Protein AF-A0A351ATW3-F1 (afdb_monomer)

Radius of gyration: 22.99 Å; Cα contacts (8 Å, |Δi|>4): 198; chains: 1; bounding box: 69×39×59 Å

pLDDT: mean 84.76, std 14.0, range [41.47, 96.81]

Foldseek 3Di:
DEAEDDDDDPPDDLLVVLLVVCVVCPPPDDPAAEDAPQQPDQDFFDQDPVGGGGRDGSQNSNVVSPHHYDYFDPPFLVLVVLVVQQQDQDDQDPPPGGGGNYDYDPNLPLLVVVVVVWDADPVHRSGTDDDSCVNVVSVSRVSRVPDDDDDDPPPPPDPDDDVPDDPDPPPDDD

Mean predicted aligned error: 9.99 Å

Sequence (174 aa):
VFTYRELYVRQTLAGDVARRAVELSRGENIAYTVASPDMWQKRGAVLSANGGFEGETLAELFAAAGMSLTPADNSRIAGWNCVREYLAPRFETANNGRQPMWQCFNNCENLIRQLPLLQYDKCNCEDTADGNDHAPEALRYGLMSRPRRSQQPIVKKARAYDPLSVPERVSGWL

Structure (mmCIF, N/CA/C/O backbone):
data_AF-A0A351ATW3-F1
#
_entry.id   AF-A0A351ATW3-F1
#
loop_
_atom_site.group_PDB
_atom_site.id
_atom_site.type_symbol
_atom_site.label_atom_id
_atom_site.label_alt_id
_atom_site.label_comp_id
_atom_site.label_asym_id
_atom_site.label_entity_id
_atom_site.label_seq_id
_atom_site.pdbx_PDB_ins_code
_atom_site.Cartn_x
_atom_site.Cartn_y
_atom_site.Cartn_z
_atom_site.occupancy
_atom_site.B_iso_or_equiv
_atom_site.auth_seq_id
_atom_site.auth_comp_id
_atom_site.auth_asym_id
_atom_site.auth_atom_id
_atom_site.pdbx_PDB_model_num
ATOM 1 N N . VAL A 1 1 ? -11.000 -0.003 7.175 1.00 90.38 1 VAL A N 1
ATOM 2 C CA . VAL A 1 1 ? -10.132 -0.554 6.110 1.00 90.38 1 VAL A CA 1
ATOM 3 C C . VAL A 1 1 ? -9.124 -1.459 6.780 1.00 90.38 1 VAL A C 1
ATOM 5 O O . VAL A 1 1 ? -8.587 -1.062 7.805 1.00 90.38 1 VAL A O 1
ATOM 8 N N . PHE A 1 2 ? -8.907 -2.657 6.245 1.00 93.31 2 PHE A N 1
ATOM 9 C CA . PHE A 1 2 ? -7.957 -3.612 6.808 1.00 93.31 2 PHE A CA 1
ATOM 10 C C . PHE A 1 2 ? -6.913 -3.982 5.759 1.00 93.31 2 PHE A C 1
ATOM 12 O O . PHE A 1 2 ? -7.280 -4.411 4.666 1.00 93.31 2 PHE A O 1
ATOM 19 N N . THR A 1 3 ? -5.633 -3.838 6.094 1.00 95.69 3 THR A N 1
ATOM 20 C CA . THR A 1 3 ? -4.543 -4.448 5.322 1.00 95.69 3 THR A CA 1
ATOM 21 C C . THR A 1 3 ? -4.289 -5.838 5.892 1.00 95.69 3 THR A C 1
ATOM 23 O O . THR A 1 3 ? -3.872 -5.962 7.041 1.00 95.69 3 THR A O 1
ATOM 26 N N . TYR A 1 4 ? -4.588 -6.878 5.115 1.00 95.44 4 TYR A N 1
ATOM 27 C CA . TYR A 1 4 ? -4.576 -8.269 5.587 1.00 95.44 4 TYR A CA 1
ATOM 28 C C . TYR A 1 4 ? -3.401 -9.098 5.046 1.00 95.44 4 TYR A C 1
ATOM 30 O O . TYR A 1 4 ? -3.164 -10.215 5.507 1.00 95.44 4 TYR A O 1
ATOM 38 N N . ARG A 1 5 ? -2.692 -8.587 4.035 1.00 95.69 5 ARG A N 1
ATOM 39 C CA . ARG A 1 5 ? -1.566 -9.261 3.388 1.00 95.69 5 ARG A CA 1
ATOM 40 C C . ARG A 1 5 ? -0.615 -8.230 2.803 1.00 95.69 5 ARG A C 1
ATOM 42 O O . ARG A 1 5 ? -1.059 -7.221 2.259 1.00 95.69 5 ARG A O 1
ATOM 49 N N . GLU A 1 6 ? 0.674 -8.533 2.857 1.00 96.12 6 GLU A N 1
ATOM 50 C CA . GLU A 1 6 ? 1.704 -7.822 2.112 1.00 96.12 6 GLU A CA 1
ATOM 51 C C . GLU A 1 6 ? 2.531 -8.806 1.275 1.00 96.12 6 GLU A C 1
ATOM 53 O O . GLU A 1 6 ? 2.732 -9.959 1.658 1.00 96.12 6 GLU A O 1
ATOM 58 N N .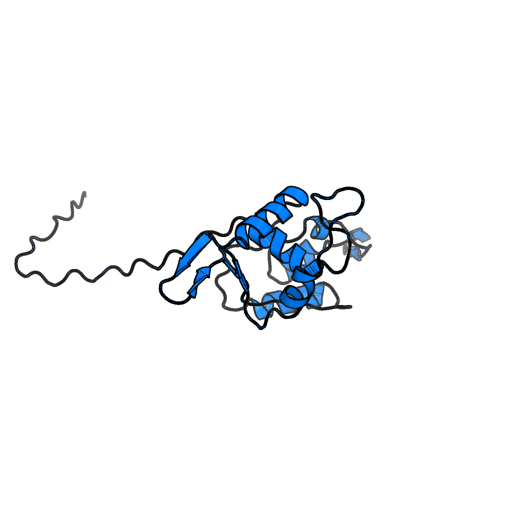 LEU A 1 7 ? 3.023 -8.339 0.129 1.00 95.69 7 LEU A N 1
ATOM 59 C CA . LEU A 1 7 ? 4.092 -8.986 -0.622 1.00 95.69 7 LEU A CA 1
ATOM 60 C C . LEU A 1 7 ? 5.249 -7.993 -0.691 1.00 95.69 7 LEU A C 1
ATOM 62 O O . LEU A 1 7 ? 5.157 -6.984 -1.383 1.00 95.69 7 LEU A O 1
ATOM 66 N N . TYR A 1 8 ? 6.332 -8.280 0.026 1.00 94.56 8 TYR A N 1
ATOM 67 C CA . TYR A 1 8 ? 7.525 -7.441 0.043 1.00 94.56 8 TYR A CA 1
ATOM 68 C C . TYR A 1 8 ? 8.728 -8.271 -0.406 1.00 94.56 8 TYR A C 1
ATOM 70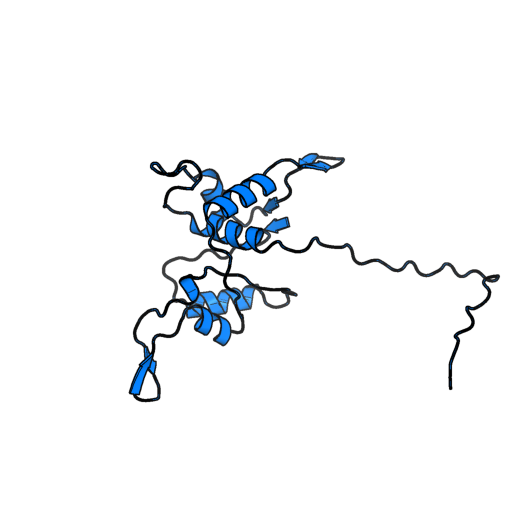 O O . TYR A 1 8 ? 9.104 -9.248 0.242 1.00 94.56 8 TYR A O 1
ATOM 78 N N . VAL A 1 9 ? 9.319 -7.904 -1.541 1.00 93.94 9 VAL A N 1
ATOM 79 C CA . VAL A 1 9 ? 10.431 -8.629 -2.171 1.00 93.94 9 VAL A CA 1
ATOM 80 C C . VAL A 1 9 ? 11.517 -7.652 -2.611 1.00 93.94 9 VAL A C 1
ATOM 82 O O . VAL A 1 9 ? 11.246 -6.485 -2.887 1.00 93.94 9 VAL A O 1
ATOM 85 N N . ARG A 1 10 ? 12.766 -8.121 -2.658 1.00 91.31 10 ARG A N 1
ATOM 86 C CA . ARG A 1 10 ? 13.938 -7.343 -3.083 1.00 91.31 10 ARG A CA 1
ATOM 87 C C . ARG A 1 10 ? 14.688 -8.110 -4.161 1.00 91.31 10 ARG A C 1
ATOM 89 O O . ARG A 1 10 ? 14.637 -9.336 -4.174 1.00 91.31 10 ARG A O 1
ATOM 96 N N . GLN A 1 11 ? 15.378 -7.387 -5.047 1.00 89.44 11 GLN A N 1
ATOM 97 C CA . GLN A 1 11 ? 16.243 -7.979 -6.083 1.00 89.44 11 GLN A CA 1
ATOM 98 C C . GLN A 1 11 ? 15.532 -9.061 -6.923 1.00 89.44 11 GLN A C 1
ATOM 100 O O . GLN A 1 11 ? 16.123 -10.066 -7.296 1.00 89.44 11 GLN A O 1
ATOM 105 N N . THR A 1 12 ? 14.236 -8.875 -7.178 1.00 90.25 12 THR A N 1
ATOM 106 C CA . THR A 1 12 ? 13.391 -9.834 -7.898 1.00 90.25 12 THR A CA 1
ATOM 107 C C . THR A 1 12 ? 12.981 -9.231 -9.236 1.00 90.25 12 THR A C 1
ATOM 109 O O . THR A 1 12 ? 12.685 -8.036 -9.307 1.00 90.25 12 THR A O 1
ATOM 112 N N . LEU A 1 13 ? 12.967 -10.042 -10.294 1.00 88.69 13 LEU A N 1
ATOM 113 C CA . LEU A 1 13 ? 12.535 -9.600 -11.617 1.00 88.69 13 LEU A CA 1
ATOM 114 C C . LEU A 1 13 ? 11.052 -9.228 -11.600 1.00 88.69 13 LEU A C 1
ATOM 116 O O . LEU A 1 13 ? 10.239 -9.903 -10.971 1.00 88.69 13 LEU A O 1
ATOM 120 N N . ALA A 1 14 ? 10.685 -8.185 -12.340 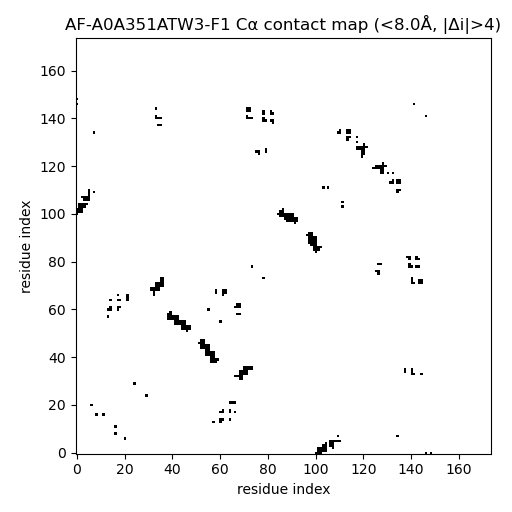1.00 86.12 14 ALA A N 1
ATOM 121 C CA . ALA A 1 14 ? 9.319 -7.668 -12.358 1.00 86.12 14 ALA A CA 1
ATOM 122 C C . ALA A 1 14 ? 8.274 -8.725 -12.757 1.00 86.12 14 ALA A C 1
ATOM 124 O O . ALA A 1 14 ? 7.228 -8.818 -12.119 1.00 86.12 14 ALA A O 1
ATOM 125 N N . GLY A 1 15 ? 8.588 -9.572 -13.745 1.00 88.12 15 GLY A N 1
ATOM 126 C CA . GLY A 1 15 ? 7.716 -10.677 -14.154 1.00 88.12 15 GLY A CA 1
ATOM 127 C C . GLY A 1 15 ? 7.494 -11.722 -13.052 1.00 88.12 15 GLY A C 1
ATOM 128 O O . GLY A 1 15 ? 6.397 -12.262 -12.923 1.00 88.12 15 GLY A O 1
ATOM 129 N N . ASP A 1 16 ? 8.490 -11.978 -12.201 1.00 92.62 16 ASP A N 1
ATOM 130 C CA . ASP A 1 16 ? 8.352 -12.909 -11.073 1.00 92.62 16 ASP A CA 1
ATOM 131 C C . ASP A 1 16 ? 7.480 -12.317 -9.967 1.00 92.62 16 ASP A C 1
ATOM 133 O O . ASP A 1 16 ? 6.647 -13.019 -9.388 1.00 92.62 16 ASP A O 1
ATOM 137 N N . VAL A 1 17 ? 7.623 -11.011 -9.712 1.00 93.56 17 VAL A N 1
ATOM 138 C CA . VAL A 1 17 ? 6.746 -10.286 -8.784 1.00 93.56 17 VAL A CA 1
ATOM 139 C C . VAL A 1 17 ? 5.299 -10.332 -9.274 1.00 93.56 17 VAL A C 1
ATOM 141 O O . VAL A 1 17 ? 4.412 -10.656 -8.486 1.00 93.56 17 VAL A O 1
ATOM 144 N N . A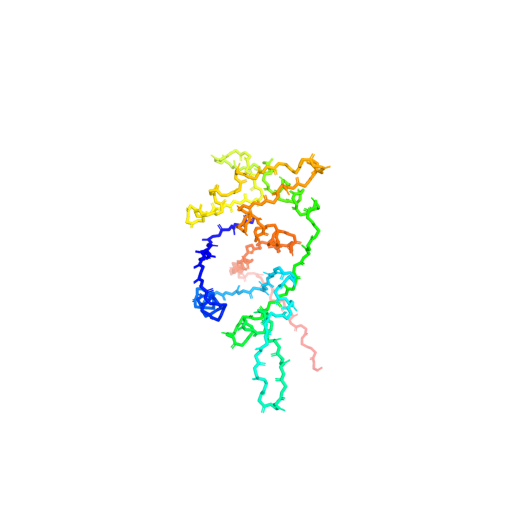LA A 1 18 ? 5.065 -10.085 -10.566 1.00 92.94 18 ALA A N 1
ATOM 145 C CA . ALA A 1 18 ? 3.737 -10.135 -11.171 1.00 92.94 18 ALA A CA 1
ATOM 146 C C . ALA A 1 18 ? 3.089 -11.521 -11.023 1.00 92.94 18 ALA A C 1
ATOM 148 O O . ALA A 1 18 ? 1.970 -11.634 -10.520 1.00 92.94 18 ALA A O 1
ATOM 149 N N . ARG A 1 19 ? 3.817 -12.593 -11.371 1.00 94.19 19 ARG A N 1
ATOM 150 C CA . ARG A 1 19 ? 3.328 -13.975 -11.216 1.00 94.19 19 ARG A CA 1
ATOM 151 C C . ARG A 1 19 ? 2.978 -14.301 -9.767 1.00 94.19 19 ARG A C 1
ATOM 153 O O . ARG A 1 19 ? 1.912 -14.855 -9.505 1.00 94.19 19 ARG A O 1
ATOM 160 N N . ARG A 1 20 ? 3.840 -13.922 -8.819 1.00 95.44 20 ARG A N 1
ATOM 161 C CA . ARG A 1 20 ? 3.607 -14.162 -7.390 1.00 95.44 20 ARG A CA 1
ATOM 162 C C . ARG A 1 20 ? 2.420 -13.363 -6.854 1.00 95.44 20 ARG A C 1
ATOM 164 O O . ARG A 1 20 ? 1.663 -13.886 -6.041 1.00 95.44 20 ARG A O 1
ATOM 171 N N . ALA A 1 21 ? 2.236 -12.124 -7.307 1.00 94.31 21 ALA A N 1
ATOM 172 C CA . ALA A 1 21 ? 1.082 -11.309 -6.941 1.00 94.31 21 ALA A CA 1
ATOM 173 C C . ALA A 1 21 ? -0.228 -11.955 -7.421 1.00 94.31 21 ALA A C 1
AT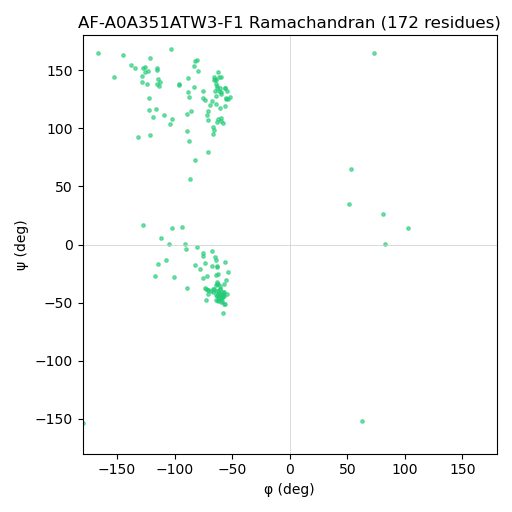OM 175 O O . ALA A 1 21 ? -1.149 -12.127 -6.627 1.00 94.31 21 ALA A O 1
ATOM 176 N N . VAL A 1 22 ? -0.284 -12.397 -8.682 1.00 94.62 22 VAL A N 1
ATOM 177 C CA . VAL A 1 22 ? -1.448 -13.098 -9.256 1.00 94.62 22 VAL A CA 1
ATOM 178 C C . VAL A 1 22 ? -1.747 -14.399 -8.514 1.00 94.62 22 VAL A C 1
ATOM 180 O O . VAL A 1 22 ? -2.904 -14.696 -8.219 1.00 94.62 22 VAL A O 1
ATOM 183 N N . GLU A 1 23 ? -0.717 -15.176 -8.182 1.00 95.69 23 GLU A N 1
ATOM 184 C CA . GLU A 1 23 ? -0.877 -16.416 -7.424 1.00 95.69 23 GLU A CA 1
ATOM 185 C C . GLU A 1 23 ? -1.440 -16.167 -6.021 1.00 95.69 23 GLU A C 1
ATOM 187 O O . GLU A 1 23 ? -2.373 -16.855 -5.607 1.00 95.69 23 GLU A O 1
ATOM 192 N N . LEU A 1 24 ? -0.934 -15.154 -5.312 1.00 94.69 24 LEU A N 1
ATOM 193 C CA . LEU A 1 24 ? -1.441 -14.782 -3.990 1.00 94.69 24 LEU A CA 1
ATOM 194 C C . LEU A 1 24 ? -2.893 -14.297 -4.042 1.00 94.69 24 LEU A C 1
ATOM 196 O O . LEU A 1 24 ? -3.654 -14.573 -3.116 1.00 94.69 24 LEU A O 1
ATOM 200 N N . SER A 1 25 ? -3.271 -13.611 -5.114 1.00 94.12 25 SER A N 1
ATOM 201 C CA . SER A 1 25 ? -4.624 -13.106 -5.346 1.00 94.12 25 SER A CA 1
ATOM 202 C C . SER A 1 25 ? -5.606 -14.156 -5.878 1.00 94.12 25 SER A C 1
ATOM 204 O O . SER A 1 25 ? -6.785 -13.862 -6.090 1.00 94.12 25 SER A O 1
ATOM 206 N N . ARG A 1 26 ? -5.156 -15.391 -6.124 1.00 93.69 26 ARG A N 1
ATOM 207 C CA . ARG A 1 26 ? -6.000 -16.434 -6.709 1.00 93.69 26 ARG A CA 1
ATOM 208 C C . ARG A 1 26 ? -7.163 -16.785 -5.778 1.00 93.69 26 ARG A C 1
ATOM 210 O O . ARG A 1 26 ? -6.968 -17.134 -4.619 1.00 93.69 26 ARG A O 1
ATOM 217 N N . GLY A 1 27 ? -8.377 -16.759 -6.327 1.00 92.06 27 GLY A N 1
ATOM 218 C CA . GLY A 1 27 ? -9.607 -17.074 -5.591 1.00 92.06 27 GLY A CA 1
ATOM 219 C C . GLY A 1 27 ? -10.177 -15.904 -4.784 1.00 92.06 27 GLY A C 1
ATOM 220 O O . GLY A 1 27 ? -11.224 -16.060 -4.160 1.00 92.06 27 GLY A O 1
ATOM 221 N N . GLU A 1 28 ? -9.538 -14.733 -4.815 1.00 92.19 28 GLU A N 1
ATOM 222 C CA . GLU A 1 28 ? -10.061 -13.517 -4.196 1.00 92.19 28 GLU A CA 1
ATOM 223 C C . GLU A 1 28 ? -10.953 -12.745 -5.175 1.00 92.19 28 GLU A C 1
ATOM 225 O O . GLU A 1 28 ? -10.678 -12.658 -6.372 1.00 92.19 28 GLU A O 1
ATOM 230 N N . ASN A 1 29 ? -12.026 -12.140 -4.662 1.00 90.50 29 ASN A N 1
ATOM 231 C CA . ASN A 1 29 ? -12.851 -11.223 -5.443 1.00 90.50 29 ASN A CA 1
ATOM 232 C C . ASN A 1 29 ? -12.274 -9.803 -5.350 1.00 90.50 29 ASN A C 1
ATOM 234 O O . ASN A 1 29 ? -12.614 -9.040 -4.440 1.00 90.50 29 ASN A O 1
ATOM 238 N N . ILE A 1 30 ? -11.365 -9.470 -6.266 1.00 91.44 30 ILE A N 1
ATOM 239 C CA . ILE A 1 30 ? -10.705 -8.164 -6.313 1.00 91.44 30 ILE A CA 1
ATOM 240 C C . ILE A 1 30 ? -11.570 -7.185 -7.104 1.00 91.44 30 ILE A C 1
ATOM 242 O O . ILE A 1 30 ? -11.758 -7.332 -8.307 1.00 91.44 30 ILE A O 1
ATOM 246 N N . ALA A 1 31 ? -12.066 -6.152 -6.423 1.00 91.94 31 ALA A N 1
ATOM 247 C CA . ALA A 1 31 ? -12.865 -5.111 -7.063 1.00 91.94 31 ALA A CA 1
ATOM 248 C C . ALA A 1 31 ? -12.035 -4.244 -8.022 1.00 91.94 31 ALA A C 1
ATOM 250 O O . ALA A 1 31 ? -12.526 -3.844 -9.073 1.00 91.94 31 ALA A O 1
ATOM 251 N N . TYR A 1 32 ? -10.805 -3.915 -7.626 1.00 93.62 32 TYR A N 1
ATOM 252 C CA . TYR A 1 32 ? -9.861 -3.135 -8.417 1.00 93.62 32 TYR A CA 1
ATOM 253 C C . TYR A 1 32 ? -8.456 -3.231 -7.814 1.00 93.62 32 TYR A C 1
ATOM 255 O O . TYR A 1 32 ? -8.272 -3.618 -6.658 1.00 93.62 32 TYR A O 1
ATOM 263 N N . THR A 1 33 ? -7.472 -2.825 -8.601 1.00 95.38 33 THR A N 1
ATOM 264 C CA . THR A 1 33 ? -6.048 -2.788 -8.264 1.00 95.38 33 THR A CA 1
ATOM 265 C C . THR A 1 33 ? -5.509 -1.395 -8.568 1.00 95.38 33 THR A C 1
ATOM 267 O O . THR A 1 33 ? -5.862 -0.775 -9.575 1.00 95.38 33 THR A O 1
ATOM 270 N N . VAL A 1 34 ? -4.645 -0.892 -7.693 1.00 95.69 34 VAL A N 1
ATOM 271 C CA . VAL A 1 34 ? -3.977 0.401 -7.866 1.00 95.69 34 VAL A CA 1
ATOM 272 C C . VAL A 1 34 ? -2.478 0.242 -7.705 1.00 95.69 34 VAL A C 1
ATOM 274 O O . VAL A 1 34 ? -2.027 -0.564 -6.892 1.00 95.69 34 VAL A O 1
ATOM 277 N N . ALA A 1 35 ? -1.715 1.006 -8.476 1.00 94.56 35 ALA A N 1
ATOM 278 C CA . ALA A 1 35 ? -0.262 0.961 -8.450 1.00 94.56 35 ALA A CA 1
ATOM 279 C C . ALA A 1 35 ? 0.361 2.343 -8.672 1.00 94.56 35 ALA A C 1
ATOM 281 O O . ALA A 1 35 ? -0.304 3.256 -9.163 1.00 94.56 35 ALA A O 1
ATOM 282 N N . SER A 1 36 ? 1.644 2.490 -8.321 1.00 93.12 36 SER A N 1
ATOM 283 C CA . SER A 1 36 ? 2.379 3.738 -8.562 1.00 93.12 36 SER A CA 1
ATOM 284 C C . SER A 1 36 ? 2.334 4.106 -10.053 1.00 93.12 36 SER A C 1
ATOM 286 O O . SER A 1 36 ? 2.604 3.234 -10.888 1.00 93.12 36 SER A O 1
ATOM 288 N N . PRO A 1 37 ? 2.061 5.376 -10.411 1.00 92.06 37 PRO A N 1
ATOM 289 C CA . PRO A 1 37 ? 2.154 5.854 -11.792 1.00 92.06 37 PRO A CA 1
ATOM 290 C C . PRO A 1 37 ? 3.508 5.582 -12.456 1.00 92.06 37 PRO A C 1
ATOM 292 O O . PRO A 1 37 ? 3.575 5.440 -13.676 1.00 92.06 37 PRO A O 1
ATOM 295 N N . ASP A 1 38 ? 4.576 5.422 -11.671 1.00 89.44 38 ASP A N 1
ATOM 296 C CA . ASP A 1 38 ? 5.908 5.087 -12.181 1.00 89.44 38 ASP A CA 1
ATOM 297 C C . ASP A 1 38 ? 5.961 3.718 -12.876 1.00 89.44 38 ASP A C 1
ATOM 299 O O . ASP A 1 38 ? 6.869 3.462 -13.668 1.00 89.44 38 ASP A O 1
ATOM 303 N N . MET A 1 39 ? 4.985 2.834 -12.634 1.00 90.31 39 MET A N 1
ATOM 304 C CA . MET A 1 39 ? 4.889 1.542 -13.323 1.00 90.31 39 MET A CA 1
ATOM 305 C C . MET A 1 39 ? 4.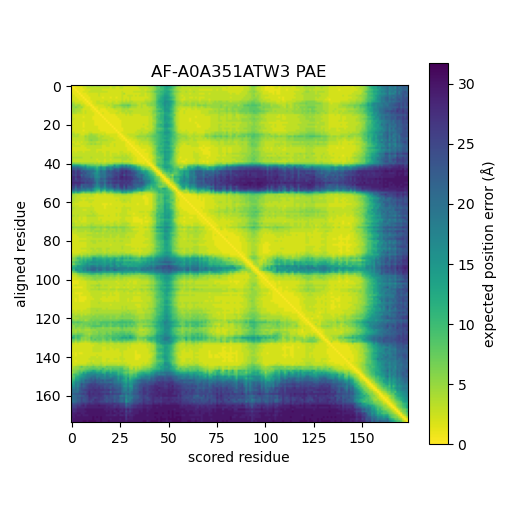576 1.668 -14.820 1.00 90.31 39 MET A C 1
ATOM 307 O O . MET A 1 39 ? 4.845 0.723 -15.561 1.00 90.31 39 MET A O 1
ATOM 311 N N . TRP A 1 40 ? 4.058 2.815 -15.270 1.00 91.56 40 TRP A N 1
ATOM 312 C CA . TRP A 1 40 ? 3.797 3.115 -16.685 1.00 91.56 40 TRP A CA 1
ATOM 313 C C . TRP A 1 40 ? 4.979 3.792 -17.390 1.00 91.56 40 TRP A C 1
ATOM 315 O O . TRP A 1 40 ? 4.901 4.098 -18.579 1.00 91.56 40 TRP A O 1
ATOM 325 N N . GLN A 1 41 ? 6.090 4.028 -16.690 1.00 86.56 41 GLN A N 1
ATOM 326 C CA . GLN A 1 41 ? 7.310 4.511 -17.327 1.00 86.56 41 GLN A CA 1
ATOM 327 C C . GLN A 1 41 ? 7.978 3.363 -18.090 1.00 86.56 41 GLN A C 1
ATOM 329 O O . GLN A 1 41 ? 8.176 2.273 -17.548 1.00 86.56 41 GLN A O 1
ATOM 334 N N . LYS A 1 42 ? 8.361 3.612 -19.347 1.00 78.00 42 LYS A N 1
ATOM 335 C CA . LYS A 1 42 ? 9.127 2.647 -20.147 1.00 78.00 42 LYS A CA 1
ATOM 336 C C . LYS A 1 42 ? 10.487 2.424 -19.487 1.00 78.00 42 LYS A C 1
ATOM 338 O O . LYS A 1 42 ? 11.250 3.375 -19.313 1.00 78.00 42 LYS A O 1
ATOM 343 N N . ARG A 1 43 ? 10.793 1.181 -19.107 1.00 64.31 43 ARG A N 1
ATOM 344 C CA . ARG A 1 43 ? 12.065 0.819 -18.469 1.00 64.31 43 ARG A CA 1
ATOM 345 C C . ARG A 1 43 ? 12.841 -0.144 -19.355 1.00 64.31 43 ARG A C 1
ATOM 347 O O . ARG A 1 43 ? 12.426 -1.276 -19.557 1.00 64.31 43 ARG A O 1
ATOM 354 N N . GLY A 1 44 ? 14.012 0.298 -19.811 1.00 54.75 44 GLY A N 1
ATOM 355 C CA . GLY A 1 44 ? 14.929 -0.530 -20.593 1.00 54.75 44 GLY A CA 1
ATOM 356 C C . GLY A 1 44 ? 14.461 -0.776 -22.027 1.00 54.75 44 GLY A C 1
ATOM 357 O O . GLY A 1 44 ? 13.325 -0.507 -22.392 1.00 54.75 44 GLY A O 1
ATOM 358 N N . ALA A 1 45 ? 15.380 -1.238 -22.864 1.00 47.41 45 ALA A N 1
ATOM 359 C CA . ALA A 1 45 ? 15.159 -1.491 -24.277 1.00 47.41 45 ALA A CA 1
ATOM 360 C C . ALA A 1 45 ? 15.022 -3.008 -24.477 1.00 47.41 45 ALA A C 1
ATOM 362 O O . ALA A 1 45 ? 16.022 -3.721 -24.408 1.00 47.41 45 ALA A O 1
ATOM 363 N N . VAL A 1 46 ? 13.803 -3.514 -24.678 1.00 50.41 46 VAL A N 1
ATOM 364 C CA . VAL A 1 46 ? 13.588 -4.910 -25.088 1.00 50.41 46 VAL A CA 1
ATOM 365 C C . VAL A 1 46 ? 13.420 -4.930 -26.608 1.00 50.41 46 VAL A C 1
ATOM 367 O O . VAL A 1 46 ? 12.797 -4.040 -27.189 1.00 50.41 46 VAL A O 1
ATOM 370 N N . LEU A 1 47 ? 14.050 -5.905 -27.266 1.00 44.03 47 LEU A N 1
ATOM 371 C CA . LEU A 1 47 ? 13.916 -6.132 -28.705 1.00 44.03 47 LEU A CA 1
ATOM 372 C C . LEU A 1 47 ? 12.456 -6.482 -29.017 1.00 44.03 47 LEU A C 1
ATOM 374 O O . LEU A 1 47 ? 11.984 -7.567 -28.689 1.00 44.03 47 LEU A O 1
ATOM 378 N N . SER A 1 48 ? 11.747 -5.555 -29.649 1.00 49.09 48 SER A N 1
ATOM 379 C CA . SER A 1 48 ? 10.432 -5.783 -30.231 1.00 49.09 48 SER A CA 1
ATOM 380 C C . SER A 1 48 ? 10.555 -6.801 -31.365 1.00 49.09 48 SER A C 1
ATOM 382 O O . SER A 1 48 ? 11.505 -6.756 -32.154 1.00 49.09 48 SER A O 1
ATOM 384 N N . ALA A 1 49 ? 9.567 -7.692 -31.485 1.00 54.19 49 ALA A N 1
ATOM 385 C CA . ALA A 1 49 ? 9.486 -8.714 -32.534 1.00 54.19 49 ALA A CA 1
ATOM 386 C C . ALA A 1 49 ? 9.539 -8.137 -33.968 1.00 54.19 49 ALA A C 1
ATOM 388 O O . ALA A 1 49 ? 9.817 -8.868 -34.915 1.00 54.19 49 ALA A O 1
ATOM 389 N N . ASN A 1 50 ? 9.342 -6.821 -34.115 1.00 54.56 50 ASN A N 1
ATOM 390 C CA . ASN A 1 50 ? 9.368 -6.093 -35.384 1.00 54.56 50 ASN A CA 1
ATOM 391 C C . ASN A 1 50 ? 10.680 -5.313 -35.629 1.00 54.56 50 ASN A C 1
ATOM 393 O O . ASN A 1 50 ? 10.724 -4.456 -36.509 1.00 54.56 50 ASN A O 1
ATOM 397 N N . GLY A 1 51 ? 11.750 -5.577 -34.868 1.00 43.81 51 GLY A N 1
ATOM 398 C CA . GLY A 1 51 ? 13.070 -4.970 -35.103 1.00 43.81 51 GLY A CA 1
ATOM 399 C C . GLY A 1 51 ? 13.251 -3.551 -34.545 1.00 43.81 51 GLY A C 1
ATOM 400 O O . GLY A 1 51 ? 14.075 -2.796 -35.056 1.00 43.81 51 GLY A O 1
ATOM 401 N N . GLY A 1 52 ? 12.509 -3.186 -33.495 1.00 46.56 52 GLY A N 1
ATOM 402 C CA . GLY A 1 52 ? 12.667 -1.925 -32.755 1.00 46.56 52 GLY A CA 1
ATOM 403 C C . GLY A 1 52 ? 12.963 -2.157 -31.271 1.00 46.56 52 GLY A C 1
ATOM 404 O O . GLY A 1 52 ? 12.695 -3.232 -30.749 1.00 46.56 52 GLY A O 1
ATOM 405 N N . PHE A 1 53 ? 13.508 -1.165 -30.570 1.00 45.44 53 PHE A N 1
ATOM 406 C CA . PHE A 1 53 ? 13.624 -1.202 -29.110 1.00 45.44 53 PHE A CA 1
ATOM 407 C C . PHE A 1 53 ? 12.355 -0.603 -28.497 1.00 45.44 53 PHE A C 1
ATOM 409 O O . PHE A 1 53 ? 12.239 0.617 -28.396 1.00 45.44 53 PHE A O 1
ATOM 416 N N . GLU A 1 54 ? 11.401 -1.439 -28.095 1.00 56.03 54 GLU A N 1
ATOM 417 C CA . GLU A 1 54 ? 10.258 -0.982 -27.304 1.00 56.03 54 GLU A CA 1
ATOM 418 C C . GLU A 1 54 ? 10.406 -1.521 -25.887 1.00 56.03 54 GLU A C 1
ATOM 420 O O . GLU A 1 54 ? 10.381 -2.723 -25.643 1.00 56.03 54 GLU A O 1
ATOM 425 N N . GLY A 1 55 ? 10.646 -0.614 -24.942 1.00 62.62 55 GLY A N 1
ATOM 426 C CA . GLY A 1 55 ? 10.658 -0.954 -23.528 1.00 62.62 55 GLY A CA 1
ATOM 427 C C . GLY A 1 55 ? 9.253 -1.257 -23.043 1.00 62.62 55 GLY A C 1
ATOM 428 O O . GLY A 1 55 ? 8.425 -0.345 -23.016 1.00 62.62 55 GLY A O 1
ATOM 429 N N . GLU A 1 56 ? 9.015 -2.505 -22.650 1.00 74.75 56 GLU A N 1
ATOM 430 C CA . GLU A 1 56 ? 7.808 -2.906 -21.932 1.00 74.75 56 GLU A CA 1
ATOM 431 C C . GLU A 1 56 ? 7.762 -2.198 -20.568 1.00 74.75 56 GLU A C 1
ATOM 433 O O . GLU A 1 56 ? 8.770 -2.031 -19.871 1.00 74.75 56 GLU A O 1
ATOM 438 N N . THR A 1 57 ? 6.583 -1.724 -20.195 1.00 88.06 57 THR A N 1
ATOM 439 C CA . THR A 1 57 ? 6.326 -1.102 -18.899 1.00 88.06 57 THR A CA 1
ATOM 440 C C . THR A 1 57 ? 6.074 -2.166 -17.833 1.00 88.06 57 THR A C 1
ATOM 442 O O . THR A 1 57 ? 5.662 -3.294 -18.107 1.00 88.06 57 THR A O 1
ATOM 445 N N . LEU A 1 58 ? 6.268 -1.805 -16.563 1.00 89.25 58 LEU A N 1
ATOM 446 C CA . LEU A 1 58 ? 5.938 -2.709 -15.459 1.00 89.25 58 LEU A CA 1
ATOM 447 C C . LEU A 1 58 ? 4.435 -3.024 -15.432 1.00 89.25 58 LEU A C 1
ATOM 449 O O . LEU A 1 58 ? 4.046 -4.135 -15.087 1.00 89.25 58 LEU A O 1
ATOM 453 N N . ALA A 1 59 ? 3.596 -2.060 -15.812 1.00 91.19 59 ALA A N 1
ATOM 454 C CA . ALA A 1 59 ? 2.155 -2.253 -15.911 1.00 91.19 59 ALA A CA 1
ATOM 455 C C . ALA A 1 59 ? 1.768 -3.294 -16.980 1.00 91.19 59 ALA A C 1
ATOM 457 O O . ALA A 1 59 ? 0.893 -4.121 -16.722 1.00 91.19 59 ALA A O 1
ATOM 458 N N . GLU A 1 60 ? 2.436 -3.296 -18.138 1.00 90.44 60 GLU A N 1
ATOM 459 C CA . GLU A 1 60 ? 2.218 -4.288 -19.204 1.00 90.44 60 GLU A CA 1
ATOM 460 C C . GLU A 1 60 ? 2.594 -5.701 -18.748 1.00 90.44 60 GLU A C 1
ATOM 462 O O . GLU A 1 60 ? 1.791 -6.620 -18.909 1.00 90.44 60 GLU A O 1
ATOM 467 N N . LEU A 1 61 ? 3.725 -5.858 -18.052 1.00 90.88 61 LEU A N 1
ATOM 468 C CA . LEU A 1 61 ? 4.133 -7.145 -17.475 1.00 90.88 61 LEU A CA 1
ATOM 469 C C . LEU A 1 61 ? 3.102 -7.701 -16.480 1.00 90.88 61 LEU A C 1
ATOM 471 O O . LEU A 1 61 ? 2.797 -8.896 -16.485 1.00 90.88 61 LEU A O 1
ATOM 475 N N . PHE A 1 62 ? 2.549 -6.844 -15.616 1.00 92.88 62 PHE A N 1
ATOM 476 C CA . PHE A 1 62 ? 1.500 -7.248 -14.675 1.00 92.88 62 PHE A CA 1
ATOM 477 C C . PHE A 1 62 ? 0.199 -7.618 -15.396 1.00 92.88 62 PHE A C 1
ATOM 479 O O . PHE A 1 62 ? -0.416 -8.635 -15.063 1.00 92.88 62 PHE A O 1
ATOM 486 N N . ALA A 1 63 ? -0.185 -6.852 -16.420 1.00 92.44 63 ALA A N 1
ATOM 487 C CA . ALA A 1 63 ? -1.355 -7.151 -17.236 1.00 92.44 63 ALA A CA 1
ATOM 488 C C . ALA A 1 63 ? -1.206 -8.495 -17.970 1.00 92.44 63 ALA A C 1
ATOM 490 O O . ALA A 1 63 ? -2.128 -9.311 -17.929 1.00 92.44 63 ALA A O 1
ATOM 491 N N . ALA A 1 64 ? -0.034 -8.770 -18.553 1.00 90.81 64 ALA A 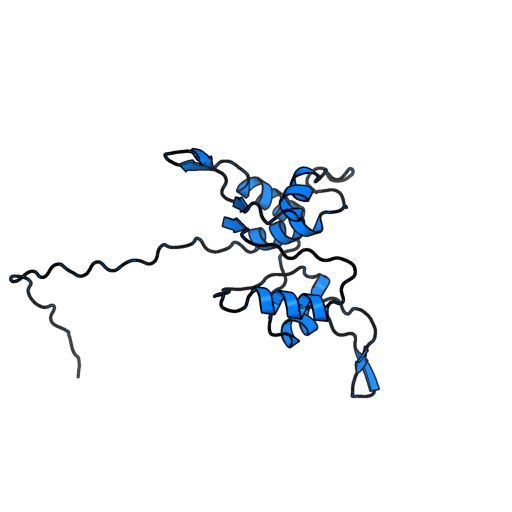N 1
ATOM 492 C CA . ALA A 1 64 ? 0.280 -10.034 -19.218 1.00 90.81 64 ALA A CA 1
ATOM 493 C C . ALA A 1 64 ? 0.250 -11.236 -18.256 1.00 90.81 64 ALA A C 1
ATOM 495 O O . ALA A 1 64 ? -0.146 -12.334 -18.646 1.00 90.81 64 ALA A O 1
ATOM 496 N N . ALA A 1 65 ? 0.606 -11.034 -16.983 1.00 91.94 65 ALA A N 1
ATOM 497 C CA . ALA A 1 65 ? 0.498 -12.059 -15.944 1.00 91.94 65 ALA A CA 1
ATOM 498 C C . ALA A 1 65 ? -0.948 -12.307 -15.460 1.00 91.94 65 ALA A C 1
ATOM 500 O O . ALA A 1 65 ? -1.182 -13.275 -14.735 1.00 91.94 65 ALA A O 1
ATOM 501 N N . GLY A 1 66 ? -1.914 -11.465 -15.850 1.00 92.19 66 GLY A N 1
ATOM 502 C CA . GLY A 1 66 ? -3.326 -11.580 -15.466 1.00 92.19 66 GLY A CA 1
ATOM 503 C C . GLY A 1 66 ? -3.783 -10.604 -14.375 1.00 92.19 66 GLY A C 1
ATOM 504 O O . GLY A 1 66 ? -4.855 -10.796 -13.805 1.00 92.19 66 GLY A O 1
ATOM 505 N N . MET A 1 67 ? -3.002 -9.562 -14.074 1.00 93.69 67 MET A N 1
ATOM 506 C CA . MET A 1 67 ? -3.362 -8.501 -13.128 1.00 93.69 67 MET A CA 1
ATOM 507 C C . MET A 1 67 ? -3.336 -7.140 -13.825 1.00 93.69 67 MET A C 1
ATOM 509 O O . MET A 1 67 ? -2.303 -6.481 -13.901 1.00 93.69 67 MET A O 1
ATOM 513 N N . SER A 1 68 ? -4.488 -6.685 -14.316 1.00 93.19 68 SER A N 1
ATOM 514 C CA . SER A 1 68 ? -4.633 -5.297 -14.770 1.00 93.19 68 SER A CA 1
ATOM 515 C C . SER A 1 68 ? -4.392 -4.348 -13.598 1.00 93.19 68 SER A C 1
ATOM 517 O O . SER A 1 68 ? -4.780 -4.676 -12.482 1.00 93.19 68 SER A O 1
ATOM 519 N N . LEU A 1 69 ? -3.768 -3.193 -13.832 1.00 94.50 69 LEU A N 1
ATOM 520 C CA . LEU A 1 69 ? -3.472 -2.181 -12.812 1.00 94.50 69 LEU A CA 1
ATOM 521 C C . LEU A 1 69 ? -4.085 -0.835 -13.206 1.00 94.50 69 LEU A C 1
ATOM 523 O O . LEU A 1 69 ? -4.178 -0.518 -14.391 1.00 94.50 69 LEU A O 1
ATOM 527 N N . THR A 1 70 ? -4.458 -0.029 -12.212 1.00 95.19 70 THR A N 1
ATOM 528 C CA . THR A 1 70 ? -4.901 1.364 -12.401 1.00 95.19 70 THR A CA 1
ATOM 529 C C . THR A 1 70 ? -3.883 2.316 -11.768 1.00 95.19 70 THR A C 1
ATOM 531 O O . THR A 1 70 ? -3.425 2.039 -10.654 1.00 95.19 70 THR A O 1
ATOM 534 N N . PRO A 1 71 ? -3.501 3.425 -12.424 1.00 95.06 71 PRO A N 1
ATOM 535 C CA . PRO A 1 71 ? -2.578 4.383 -11.828 1.00 95.06 71 PRO A CA 1
ATOM 536 C C . PRO A 1 71 ? -3.205 5.036 -10.593 1.00 95.06 71 PRO A C 1
ATOM 538 O O . PRO A 1 71 ? -4.358 5.470 -10.616 1.00 95.06 71 PRO A O 1
ATOM 541 N N . ALA A 1 72 ? -2.445 5.085 -9.504 1.00 94.69 72 ALA A N 1
ATOM 542 C CA . ALA A 1 72 ? -2.851 5.736 -8.269 1.00 94.69 72 ALA A CA 1
ATOM 543 C C . ALA A 1 72 ? -2.641 7.255 -8.328 1.00 94.69 72 ALA A C 1
ATOM 545 O O . ALA A 1 72 ? -1.817 7.767 -9.084 1.00 94.69 72 ALA A O 1
ATOM 546 N N . ASP A 1 73 ? -3.352 7.981 -7.469 1.00 93.12 73 ASP A N 1
ATOM 547 C CA . ASP A 1 73 ? -3.081 9.399 -7.233 1.00 93.12 73 ASP A CA 1
ATOM 548 C C . ASP A 1 73 ? -1.735 9.562 -6.501 1.00 93.12 73 ASP A C 1
ATOM 550 O O . ASP A 1 73 ? -1.542 9.039 -5.400 1.00 93.12 73 ASP A O 1
ATOM 554 N N . ASN A 1 74 ? -0.792 10.281 -7.120 1.00 91.81 74 ASN A N 1
ATOM 555 C CA . ASN A 1 74 ? 0.547 10.506 -6.573 1.00 91.81 74 ASN A CA 1
ATOM 556 C C . ASN A 1 74 ? 0.695 11.810 -5.768 1.00 91.81 74 ASN A C 1
ATOM 558 O O . ASN A 1 74 ? 1.807 12.242 -5.471 1.00 91.81 74 ASN A O 1
ATOM 562 N N . SER A 1 75 ? -0.405 12.450 -5.375 1.00 93.75 75 SER A N 1
ATOM 563 C CA . SER A 1 75 ? -0.359 13.643 -4.524 1.00 93.75 75 SER A CA 1
ATOM 564 C C . SER A 1 75 ? 0.167 13.290 -3.125 1.00 93.75 75 SER A C 1
ATOM 566 O O . SER A 1 75 ? -0.594 12.857 -2.258 1.00 93.75 75 SER A O 1
ATOM 568 N N . ARG A 1 76 ? 1.477 13.462 -2.894 1.00 92.62 76 ARG A N 1
ATOM 569 C CA . ARG A 1 76 ? 2.177 13.031 -1.667 1.00 92.62 76 ARG A CA 1
ATOM 570 C C . ARG A 1 76 ? 1.593 13.644 -0.395 1.00 92.62 76 ARG A C 1
ATOM 572 O O . ARG A 1 76 ? 1.088 12.904 0.445 1.00 92.62 76 ARG A O 1
ATOM 579 N N . ILE A 1 77 ? 1.572 14.976 -0.289 1.00 93.69 77 ILE A N 1
ATOM 580 C CA . ILE A 1 77 ? 1.082 15.707 0.901 1.00 93.69 77 ILE A CA 1
ATOM 581 C C . ILE A 1 77 ? -0.367 15.316 1.234 1.00 93.69 77 ILE A C 1
ATOM 583 O O . ILE A 1 77 ? -0.680 14.917 2.358 1.00 93.69 77 ILE A O 1
ATOM 587 N N . ALA A 1 78 ? -1.256 15.369 0.237 1.00 94.25 78 ALA A N 1
ATOM 588 C CA . ALA A 1 78 ? -2.656 14.978 0.396 1.00 94.25 78 ALA A CA 1
ATOM 589 C C . ALA A 1 78 ? -2.795 13.501 0.802 1.00 94.25 78 ALA A C 1
ATOM 591 O O . ALA A 1 78 ? -3.623 13.156 1.647 1.00 94.25 78 ALA A O 1
ATOM 592 N N . GLY A 1 79 ? -1.953 12.634 0.240 1.00 94.44 79 GLY A N 1
ATOM 593 C CA . GLY A 1 79 ? -1.890 11.221 0.570 1.00 94.44 79 GLY A CA 1
ATOM 594 C C . GLY A 1 79 ? -1.460 10.955 2.005 1.00 94.44 79 GLY A C 1
ATOM 595 O O . GLY A 1 79 ? -2.133 10.199 2.700 1.00 94.44 79 GLY A O 1
ATOM 596 N N . TRP A 1 80 ? -0.397 11.596 2.489 1.00 94.62 80 TRP A N 1
ATOM 597 C CA . TRP A 1 80 ? 0.046 11.434 3.876 1.00 94.62 80 TRP A CA 1
ATOM 598 C C . TRP A 1 80 ? -0.973 11.976 4.874 1.00 94.62 80 TRP A C 1
ATOM 600 O O . TRP A 1 80 ? -1.240 11.328 5.886 1.00 94.62 80 TRP A O 1
ATOM 610 N N . ASN A 1 81 ? -1.627 13.097 4.562 1.00 93.81 81 ASN A N 1
ATOM 611 C CA . ASN A 1 81 ? -2.753 13.584 5.358 1.00 93.81 81 ASN A CA 1
ATOM 612 C C . ASN A 1 81 ? -3.921 12.591 5.365 1.00 93.81 81 ASN A C 1
ATOM 614 O O . ASN A 1 81 ? -4.487 12.326 6.423 1.00 93.81 81 ASN A O 1
ATOM 618 N N . CYS A 1 82 ? -4.226 11.958 4.229 1.00 94.69 82 CYS A N 1
ATOM 619 C CA . CYS A 1 82 ? -5.195 10.867 4.180 1.00 94.69 82 CYS A CA 1
ATOM 620 C C . CYS A 1 82 ? -4.776 9.713 5.107 1.00 94.69 82 CYS A C 1
ATOM 622 O O . CYS A 1 82 ? -5.579 9.278 5.926 1.00 94.69 82 CYS A O 1
ATOM 624 N N . VAL A 1 83 ? -3.525 9.243 5.058 1.00 94.88 83 VAL A N 1
ATOM 625 C CA . VAL A 1 83 ? -3.042 8.179 5.963 1.00 94.88 83 VAL A CA 1
ATOM 626 C C . VAL A 1 83 ? -3.221 8.577 7.438 1.00 94.88 83 VAL A C 1
ATOM 628 O O . VAL A 1 83 ? -3.736 7.779 8.223 1.00 94.88 83 VAL A O 1
ATOM 631 N N . ARG A 1 84 ? -2.875 9.818 7.812 1.00 93.19 84 ARG A N 1
ATOM 632 C CA . ARG A 1 84 ? -3.063 10.348 9.178 1.00 93.19 84 ARG A CA 1
ATOM 633 C C . ARG A 1 84 ? -4.529 10.315 9.615 1.00 93.19 84 ARG A C 1
ATOM 635 O O . ARG A 1 84 ? -4.824 9.855 10.716 1.00 93.19 84 ARG A O 1
ATOM 642 N N . GLU A 1 85 ? -5.452 10.720 8.746 1.00 93.12 85 GLU A N 1
ATOM 643 C CA . GLU A 1 85 ? -6.896 10.658 9.016 1.00 93.12 85 GLU A CA 1
ATOM 644 C C . GLU A 1 85 ? -7.394 9.228 9.261 1.00 93.12 85 GLU A C 1
ATOM 646 O O . GLU A 1 85 ? -8.264 9.000 10.105 1.00 93.12 85 GLU A O 1
ATOM 651 N N . TYR A 1 86 ? -6.821 8.247 8.562 1.00 93.75 86 TYR A N 1
ATOM 652 C CA . TYR A 1 86 ? -7.166 6.841 8.751 1.00 93.75 86 TYR A CA 1
ATOM 653 C C . TYR A 1 86 ? -6.582 6.233 10.036 1.00 93.75 86 TYR A C 1
ATOM 655 O O . TYR A 1 86 ? -7.193 5.324 10.604 1.00 93.75 86 TYR A O 1
ATOM 663 N N . LEU A 1 87 ? -5.435 6.736 10.499 1.00 93.19 87 LEU A N 1
ATOM 664 C CA . LEU A 1 87 ? -4.808 6.363 11.771 1.00 93.19 87 LEU A CA 1
ATOM 665 C C . LEU A 1 87 ? -5.477 7.021 12.982 1.00 93.19 87 LEU A C 1
ATOM 667 O O . LEU A 1 87 ? -5.336 6.532 14.102 1.00 93.19 87 LEU A O 1
ATOM 671 N N . ALA A 1 88 ? -6.204 8.121 12.780 1.00 91.38 88 ALA A N 1
ATOM 672 C CA . ALA A 1 88 ? -6.885 8.805 13.864 1.00 91.38 88 ALA A CA 1
ATOM 673 C C . ALA A 1 88 ? -7.965 7.898 14.497 1.00 91.38 88 ALA A C 1
ATOM 675 O O . ALA A 1 88 ? -8.759 7.281 13.777 1.00 91.38 88 ALA A O 1
ATOM 676 N N . PRO A 1 89 ? -8.051 7.832 15.839 1.00 88.94 89 PRO A N 1
ATOM 677 C CA . PRO A 1 89 ? -9.084 7.068 16.529 1.00 88.94 89 PRO A CA 1
ATOM 678 C C . PRO A 1 89 ? -10.442 7.767 16.365 1.00 88.94 89 PRO A C 1
ATOM 680 O O . PRO A 1 89 ? -10.684 8.826 16.948 1.00 88.94 89 PRO A O 1
ATOM 683 N N . ARG A 1 90 ? -11.331 7.195 15.544 1.00 82.75 90 ARG A N 1
ATOM 684 C CA . ARG A 1 90 ? -12.570 7.857 15.088 1.00 82.75 90 ARG A CA 1
ATOM 685 C C . ARG A 1 90 ? -13.856 7.168 15.538 1.00 82.75 90 ARG A C 1
ATOM 687 O O . ARG A 1 90 ? -14.867 7.853 15.652 1.00 82.75 90 ARG A O 1
ATOM 694 N N . PHE A 1 91 ? -13.848 5.858 15.783 1.00 81.62 91 PHE A N 1
ATOM 695 C CA . PHE A 1 91 ? -15.062 5.120 16.153 1.00 81.62 91 PHE A CA 1
ATOM 696 C C . PHE A 1 91 ? -14.898 4.385 17.471 1.00 81.62 91 PHE A C 1
ATOM 698 O O . PHE A 1 91 ? -13.867 3.772 17.718 1.00 81.62 91 PHE A O 1
ATOM 705 N N . GLU A 1 92 ? -15.929 4.425 18.306 1.00 79.88 92 GLU A N 1
ATOM 706 C CA . GLU A 1 92 ? -15.969 3.637 19.530 1.00 79.88 92 GLU A CA 1
ATOM 707 C C . GLU A 1 92 ? -16.439 2.219 19.234 1.00 79.88 92 GLU A C 1
ATOM 709 O O . GLU A 1 92 ? -17.390 1.980 18.491 1.00 79.88 92 GLU A O 1
ATOM 714 N N . THR A 1 93 ? -15.741 1.268 19.833 1.00 75.44 93 THR A N 1
ATOM 715 C CA . THR A 1 93 ? -16.126 -0.136 19.857 1.00 75.44 93 THR A CA 1
ATOM 716 C C . THR A 1 93 ? -16.445 -0.517 21.292 1.00 75.44 93 THR A C 1
ATOM 718 O O . THR A 1 93 ? -15.766 -0.068 22.214 1.00 75.44 93 THR A O 1
ATOM 721 N N . ALA A 1 94 ? -17.460 -1.364 21.478 1.00 73.38 94 ALA A N 1
ATOM 722 C CA . ALA A 1 94 ? -17.943 -1.746 22.806 1.00 73.38 94 ALA A CA 1
ATOM 723 C C . ALA A 1 94 ? -16.839 -2.322 23.716 1.00 73.38 94 ALA A C 1
ATOM 725 O O . ALA A 1 94 ? -16.886 -2.122 24.924 1.00 73.38 94 ALA A O 1
ATOM 726 N N . ASN A 1 95 ? -15.832 -2.984 23.131 1.00 74.44 95 ASN A N 1
ATOM 727 C CA . ASN A 1 95 ? -14.814 -3.732 23.875 1.00 74.44 95 ASN A CA 1
ATOM 728 C C . ASN A 1 95 ? -13.391 -3.162 23.757 1.00 74.44 95 ASN A C 1
ATOM 730 O O . ASN A 1 95 ? -12.532 -3.521 24.557 1.00 74.44 95 ASN A O 1
ATOM 734 N N . ASN A 1 96 ? -13.113 -2.293 22.778 1.00 73.06 96 ASN A N 1
ATOM 735 C CA . ASN A 1 96 ? -11.742 -1.874 22.461 1.00 73.06 96 ASN A CA 1
ATOM 736 C C . ASN A 1 96 ? -11.575 -0.344 22.423 1.00 73.06 96 ASN A C 1
ATOM 738 O O . ASN A 1 96 ? -10.588 0.157 21.885 1.00 73.06 96 ASN A O 1
ATOM 742 N N . GLY A 1 97 ? -12.520 0.419 22.982 1.00 82.06 97 GLY A N 1
ATOM 743 C CA . GLY A 1 97 ? -12.447 1.881 23.006 1.00 82.06 97 GLY A CA 1
ATOM 744 C C . GLY A 1 97 ? -12.460 2.492 21.601 1.00 82.06 97 GLY A C 1
ATOM 745 O O . GLY A 1 97 ? -13.039 1.916 20.671 1.00 82.06 97 GLY A O 1
ATOM 746 N N . ARG A 1 98 ? -11.840 3.672 21.443 1.00 85.62 98 ARG A N 1
ATOM 747 C CA . ARG A 1 98 ? -11.754 4.343 20.139 1.00 85.62 98 ARG A CA 1
ATOM 748 C C . ARG A 1 98 ? -10.720 3.674 19.245 1.00 85.62 98 ARG A C 1
ATOM 750 O O . ARG A 1 98 ? -9.554 3.563 19.606 1.00 85.62 98 ARG A O 1
ATOM 757 N N . GLN A 1 99 ? -11.156 3.293 18.059 1.00 88.31 99 GLN A N 1
ATOM 758 C CA . GLN A 1 99 ? -10.387 2.548 17.080 1.00 88.31 99 GLN A CA 1
ATOM 759 C C . GLN A 1 99 ? -10.146 3.386 15.810 1.00 88.31 99 GLN A C 1
ATOM 761 O O . GLN A 1 99 ? -10.955 4.266 15.476 1.00 88.31 99 GLN A O 1
ATOM 766 N N . PRO A 1 100 ? -9.024 3.146 15.110 1.00 92.38 100 PRO A N 1
ATOM 767 C CA . PRO A 1 100 ? -8.680 3.834 13.873 1.00 92.38 100 PRO A CA 1
ATOM 768 C C . PRO A 1 100 ? -9.419 3.252 12.668 1.00 92.38 100 PRO A C 1
ATOM 770 O O . PRO A 1 100 ? -9.699 2.051 12.597 1.00 92.38 100 PRO A O 1
ATOM 773 N N . MET A 1 101 ? -9.707 4.108 11.681 1.00 90.12 101 MET A N 1
ATOM 774 C CA . MET A 1 101 ? -10.375 3.728 10.424 1.00 90.12 101 MET A CA 1
ATOM 775 C C . MET A 1 101 ? -9.566 2.723 9.603 1.00 90.12 101 MET A C 1
ATOM 777 O O . MET A 1 101 ? -10.151 1.979 8.808 1.00 90.12 101 MET A O 1
ATOM 781 N N . TRP A 1 102 ? -8.246 2.693 9.781 1.00 93.69 102 TRP A N 1
ATOM 782 C CA . TRP A 1 102 ? -7.347 1.705 9.203 1.00 93.69 102 TRP A CA 1
ATOM 783 C C . TRP A 1 102 ? -6.681 0.842 10.276 1.00 93.69 102 TRP A C 1
ATOM 785 O O . TRP A 1 102 ? -6.228 1.348 11.298 1.00 93.69 102 TRP A O 1
ATOM 795 N N . GLN A 1 103 ? -6.599 -0.461 10.011 1.00 93.06 103 GLN A N 1
ATOM 796 C CA . GLN A 1 103 ? -5.893 -1.446 10.830 1.00 93.06 103 GLN A CA 1
ATOM 797 C C . GLN A 1 103 ? -5.120 -2.407 9.916 1.00 93.06 103 GLN A C 1
ATOM 799 O O . GLN A 1 103 ? -5.506 -2.625 8.764 1.00 93.06 103 GLN A O 1
ATOM 804 N N . CYS A 1 104 ? -4.044 -3.007 10.422 1.00 95.44 104 CYS A N 1
ATOM 805 C CA . CYS A 1 104 ? -3.261 -4.005 9.694 1.00 95.44 104 CYS A CA 1
ATOM 806 C C . CYS A 1 104 ? -3.112 -5.300 10.490 1.00 95.44 104 CYS A C 1
ATOM 808 O O . CYS A 1 104 ? -3.181 -5.309 11.718 1.00 95.44 104 CYS A O 1
ATOM 810 N N . PHE A 1 105 ? -2.943 -6.399 9.764 1.00 96.69 105 PHE A N 1
ATOM 811 C CA . PHE A 1 105 ? -2.719 -7.717 10.338 1.00 96.69 105 PHE A CA 1
ATOM 812 C C . PHE A 1 105 ? -1.234 -7.874 10.680 1.00 96.69 105 PHE A C 1
ATOM 814 O O . PHE A 1 105 ? -0.368 -7.259 10.060 1.00 96.69 105 PHE A O 1
ATOM 821 N N . ASN A 1 106 ? -0.931 -8.721 11.662 1.00 96.44 106 ASN A N 1
ATOM 822 C CA . ASN A 1 106 ? 0.433 -8.926 12.160 1.00 96.44 106 ASN A CA 1
ATOM 823 C C . ASN A 1 106 ? 1.406 -9.511 11.118 1.00 96.44 106 ASN A C 1
ATOM 825 O O . ASN A 1 106 ? 2.611 -9.360 11.272 1.00 96.44 106 ASN A O 1
ATOM 829 N N . ASN A 1 107 ? 0.894 -10.135 10.056 1.00 95.81 107 ASN A N 1
ATOM 830 C CA . ASN A 1 107 ? 1.671 -10.647 8.926 1.00 95.81 107 ASN A CA 1
ATOM 831 C C . ASN A 1 107 ? 2.167 -9.545 7.970 1.00 95.81 107 ASN A C 1
ATOM 833 O O . ASN A 1 107 ? 2.923 -9.836 7.046 1.00 95.81 107 ASN A O 1
ATOM 837 N N . CYS A 1 108 ? 1.736 -8.296 8.158 1.00 96.81 108 CYS A N 1
ATOM 838 C CA . CYS A 1 108 ? 2.199 -7.142 7.393 1.00 96.81 108 CYS A CA 1
ATOM 839 C C . CYS A 1 108 ? 3.474 -6.549 8.022 1.00 96.81 108 CYS A C 1
ATOM 841 O O . CYS A 1 108 ? 3.507 -5.385 8.429 1.00 96.81 108 CYS A O 1
ATOM 843 N N . GLU A 1 109 ? 4.506 -7.381 8.173 1.00 96.31 109 GLU A N 1
ATOM 844 C CA . GLU A 1 109 ? 5.708 -7.087 8.960 1.00 96.31 109 GLU A CA 1
ATOM 845 C C . GLU A 1 109 ? 6.497 -5.880 8.436 1.00 96.31 109 GLU A C 1
ATOM 847 O O . GLU A 1 109 ? 6.961 -5.047 9.217 1.00 96.31 109 GLU A O 1
ATOM 852 N N . ASN A 1 110 ? 6.649 -5.743 7.117 1.00 95.94 110 ASN A N 1
ATOM 853 C CA . ASN A 1 110 ? 7.382 -4.635 6.511 1.00 95.94 110 ASN A CA 1
ATOM 854 C C . ASN A 1 110 ? 6.622 -3.328 6.641 1.00 95.94 110 ASN A C 1
ATOM 856 O O . ASN A 1 110 ? 7.249 -2.308 6.927 1.00 95.94 110 ASN A O 1
ATOM 860 N N . LEU A 1 111 ? 5.299 -3.352 6.478 1.00 96.19 111 LEU A N 1
ATOM 861 C CA . LEU A 1 111 ? 4.471 -2.179 6.716 1.00 96.19 111 LEU A CA 1
ATOM 862 C C . LEU A 1 111 ? 4.546 -1.732 8.181 1.00 96.19 111 LEU A C 1
ATOM 864 O O . LEU A 1 111 ? 4.815 -0.561 8.441 1.00 96.19 111 LEU A O 1
ATOM 868 N N . ILE A 1 112 ? 4.389 -2.663 9.127 1.00 96.12 112 ILE A N 1
ATOM 869 C CA . ILE A 1 112 ? 4.482 -2.389 10.571 1.00 96.12 112 ILE A CA 1
ATOM 870 C C . ILE A 1 112 ? 5.871 -1.858 10.941 1.00 96.12 112 ILE A C 1
ATOM 872 O O . ILE A 1 112 ? 5.986 -0.951 11.760 1.00 96.12 112 ILE A O 1
ATOM 876 N N . ARG A 1 113 ? 6.931 -2.381 10.318 1.00 94.75 113 ARG A N 1
ATOM 877 C CA . ARG A 1 113 ? 8.308 -1.929 10.546 1.00 94.75 113 ARG A CA 1
ATOM 878 C C . ARG A 1 113 ? 8.585 -0.544 9.963 1.00 94.75 113 ARG A C 1
ATOM 880 O O . ARG A 1 113 ? 9.339 0.212 10.562 1.00 94.75 113 ARG A O 1
ATOM 887 N N . GLN A 1 114 ? 8.055 -0.231 8.781 1.00 94.94 114 GLN A N 1
ATOM 888 C CA . GLN A 1 114 ? 8.410 0.980 8.028 1.00 94.94 114 GLN A CA 1
ATOM 889 C C . GLN A 1 114 ? 7.545 2.183 8.383 1.00 94.94 114 GLN A C 1
ATOM 891 O O . GLN A 1 114 ? 8.063 3.293 8.457 1.00 94.94 114 GLN A O 1
ATOM 896 N N . LEU A 1 115 ? 6.249 1.978 8.625 1.00 94.75 115 LEU A N 1
ATOM 897 C CA . LEU A 1 115 ? 5.310 3.072 8.866 1.00 94.75 115 LEU A CA 1
ATOM 898 C C . LEU A 1 115 ? 5.708 3.963 10.063 1.00 94.75 115 LEU A C 1
ATOM 900 O O . LEU A 1 115 ? 5.660 5.182 9.912 1.00 94.75 115 LEU A O 1
ATOM 904 N N . PRO A 1 116 ? 6.172 3.426 11.211 1.00 93.19 116 PRO A N 1
ATOM 905 C CA . PRO A 1 116 ? 6.622 4.251 12.335 1.00 93.19 116 PRO A CA 1
ATOM 906 C C . PRO A 1 116 ? 7.977 4.936 12.110 1.00 93.19 116 PRO A C 1
ATOM 908 O O . PRO A 1 116 ? 8.330 5.833 12.869 1.00 93.19 116 PRO A O 1
ATOM 911 N N . LEU A 1 117 ? 8.756 4.497 11.114 1.00 94.12 117 LEU A N 1
ATOM 912 C CA . LEU A 1 117 ? 10.088 5.035 10.811 1.00 94.12 117 LEU A CA 1
ATOM 913 C C . LEU A 1 117 ? 10.054 6.205 9.822 1.00 94.12 117 LEU A C 1
ATOM 915 O O . LEU A 1 117 ? 11.105 6.774 9.533 1.00 94.12 117 LEU A O 1
ATOM 919 N N . LEU A 1 118 ? 8.877 6.556 9.299 1.00 92.62 118 LEU A N 1
ATOM 920 C CA . LEU A 1 118 ? 8.713 7.715 8.431 1.00 92.62 118 LEU A CA 1
ATOM 921 C C . LEU A 1 118 ? 9.131 8.998 9.162 1.00 92.62 118 LEU A C 1
ATOM 923 O O . LEU A 1 118 ? 8.704 9.260 10.287 1.00 92.62 118 LEU A O 1
ATOM 927 N N . GLN A 1 119 ? 9.962 9.802 8.505 1.00 92.06 119 GLN A N 1
ATOM 928 C CA . GLN A 1 119 ? 10.447 11.083 9.017 1.00 92.06 119 GLN A CA 1
ATOM 929 C C . GLN A 1 119 ? 9.934 12.221 8.146 1.00 92.06 119 GLN A C 1
ATOM 931 O O . GLN A 1 119 ? 9.705 12.035 6.956 1.00 92.06 119 GLN A O 1
ATOM 936 N N . TYR A 1 120 ? 9.773 13.405 8.728 1.00 91.75 120 TYR A N 1
ATOM 937 C CA . TYR A 1 120 ? 9.423 14.602 7.968 1.00 91.75 120 TYR A CA 1
ATOM 938 C C . TYR A 1 120 ? 10.548 14.993 7.014 1.00 91.75 120 TYR A C 1
ATOM 940 O O . TYR A 1 120 ? 11.728 14.871 7.360 1.00 91.75 120 TYR A O 1
ATOM 948 N N . ASP A 1 121 ? 10.180 15.492 5.837 1.00 91.75 121 ASP A N 1
ATOM 949 C CA . ASP A 1 121 ? 11.156 16.090 4.936 1.00 91.75 121 ASP A CA 1
ATOM 950 C C . ASP A 1 121 ? 11.742 17.377 5.546 1.00 91.75 121 ASP A C 1
ATOM 952 O O . ASP A 1 121 ? 11.056 18.154 6.218 1.00 91.75 121 ASP A O 1
ATOM 956 N N . LYS A 1 122 ? 13.049 17.589 5.346 1.00 91.06 122 LYS A N 1
ATOM 957 C CA . LYS A 1 122 ? 13.782 18.713 5.954 1.00 91.06 122 LYS A CA 1
ATOM 958 C C . LYS A 1 122 ? 13.422 20.061 5.330 1.00 91.06 122 LYS A C 1
ATOM 960 O O . LYS A 1 122 ? 13.575 21.086 5.991 1.00 91.06 122 LYS A O 1
ATOM 965 N N . CYS A 1 123 ? 13.001 20.064 4.070 1.00 91.50 123 CYS A N 1
ATOM 966 C CA . CYS A 1 123 ? 12.644 21.257 3.312 1.00 91.50 123 CYS A CA 1
ATOM 967 C C . CYS A 1 123 ? 11.124 21.463 3.256 1.00 91.50 123 CYS A C 1
ATOM 969 O O . CYS A 1 123 ? 10.677 22.606 3.171 1.00 91.50 123 CYS A O 1
ATOM 971 N N . ASN A 1 124 ? 10.336 20.389 3.341 1.00 89.62 124 ASN A N 1
ATOM 972 C CA . ASN A 1 124 ? 8.878 20.415 3.340 1.00 89.62 124 ASN A CA 1
ATOM 973 C C . ASN A 1 124 ? 8.290 19.566 4.481 1.00 89.62 124 ASN A C 1
ATOM 975 O O . ASN A 1 124 ? 8.010 18.381 4.321 1.00 89.62 124 ASN A O 1
ATOM 979 N N . CYS A 1 125 ? 8.027 20.189 5.628 1.00 87.56 125 CYS A N 1
ATOM 980 C CA . CYS A 1 125 ? 7.548 19.486 6.821 1.00 87.56 125 CYS A CA 1
ATOM 981 C C . CYS A 1 125 ? 6.160 18.829 6.681 1.00 87.56 125 CYS A C 1
ATOM 983 O O . CYS A 1 125 ? 5.790 18.023 7.533 1.00 87.56 125 CYS A O 1
ATOM 985 N N . GLU A 1 126 ? 5.378 19.151 5.645 1.00 86.25 126 GLU A N 1
ATOM 986 C CA . GLU A 1 126 ? 4.090 18.489 5.396 1.00 86.25 126 GLU A CA 1
ATOM 987 C C . GLU A 1 126 ? 4.243 17.144 4.666 1.00 86.25 126 GLU A C 1
ATOM 989 O O . GLU A 1 126 ? 3.327 16.311 4.701 1.00 86.25 126 GLU A O 1
ATOM 994 N N . ASP A 1 127 ? 5.403 16.917 4.041 1.00 89.50 127 ASP A N 1
ATOM 995 C CA . ASP A 1 127 ? 5.755 15.687 3.340 1.00 89.50 127 ASP A CA 1
ATOM 996 C C . ASP A 1 127 ? 6.709 14.809 4.166 1.00 89.50 127 ASP A C 1
ATOM 998 O O . ASP A 1 127 ? 7.255 15.193 5.206 1.00 89.50 127 ASP A O 1
ATOM 1002 N N . THR A 1 128 ? 6.875 13.581 3.698 1.00 89.44 128 THR A N 1
ATOM 1003 C CA . THR A 1 128 ? 7.767 12.586 4.275 1.00 89.44 128 THR A CA 1
ATOM 1004 C C . THR A 1 128 ? 9.092 12.601 3.520 1.00 89.44 128 THR A C 1
ATOM 1006 O O . THR A 1 128 ? 9.092 12.685 2.292 1.00 89.44 128 THR A O 1
ATOM 1009 N N . ALA A 1 129 ? 10.206 12.516 4.246 1.00 89.81 129 ALA A N 1
ATOM 1010 C CA . ALA A 1 129 ? 11.540 12.401 3.675 1.00 89.81 129 ALA A CA 1
ATOM 1011 C C . ALA A 1 129 ? 11.677 11.112 2.857 1.00 89.81 129 ALA A C 1
ATOM 1013 O O . ALA A 1 129 ? 11.107 10.076 3.211 1.00 89.81 129 ALA A O 1
ATOM 1014 N N . ASP A 1 130 ? 12.496 11.167 1.810 1.00 85.25 130 ASP A N 1
ATOM 1015 C CA . ASP A 1 130 ? 12.818 9.991 1.006 1.00 85.25 130 ASP A CA 1
ATOM 1016 C C . ASP A 1 130 ? 13.561 8.937 1.845 1.00 85.25 130 ASP A C 1
ATOM 1018 O O . ASP A 1 130 ? 14.470 9.247 2.624 1.00 85.25 130 ASP A O 1
ATOM 1022 N N . GLY A 1 131 ? 13.187 7.665 1.692 1.00 83.75 131 GLY A N 1
ATOM 1023 C CA . GLY A 1 131 ? 13.760 6.583 2.488 1.00 83.75 131 GLY A CA 1
ATOM 1024 C C . GLY A 1 131 ? 13.204 5.203 2.150 1.00 83.75 131 GLY A C 1
ATOM 1025 O O . GLY A 1 131 ? 12.777 4.933 1.035 1.00 83.75 131 GLY A O 1
ATOM 1026 N N . ASN A 1 132 ? 13.230 4.288 3.124 1.00 82.38 132 ASN A N 1
ATOM 1027 C CA . ASN A 1 132 ? 12.611 2.967 2.982 1.00 82.38 132 ASN A CA 1
ATOM 1028 C C . ASN A 1 132 ? 11.104 3.058 3.273 1.00 82.38 132 ASN A C 1
ATOM 1030 O O . ASN A 1 132 ? 10.641 2.614 4.326 1.00 82.38 132 ASN A O 1
ATOM 1034 N N . ASP A 1 133 ? 10.373 3.658 2.339 1.00 86.25 133 ASP A N 1
ATOM 1035 C CA . ASP A 1 133 ? 8.960 4.024 2.445 1.00 86.25 133 ASP A CA 1
ATOM 1036 C C . ASP A 1 133 ? 8.044 3.207 1.519 1.00 86.25 133 ASP A C 1
ATOM 1038 O O . ASP A 1 133 ? 6.840 3.439 1.496 1.00 86.25 133 ASP A O 1
ATOM 1042 N N . HIS A 1 134 ? 8.570 2.202 0.812 1.00 91.50 134 HIS A N 1
ATOM 1043 C CA . HIS A 1 134 ? 7.812 1.440 -0.185 1.00 91.50 134 HIS A CA 1
ATOM 1044 C C . HIS A 1 134 ? 6.504 0.830 0.348 1.00 91.50 134 HIS A C 1
ATOM 1046 O O . HIS A 1 134 ? 5.481 0.880 -0.335 1.00 91.50 134 HIS A O 1
ATOM 1052 N N . ALA A 1 135 ? 6.503 0.244 1.555 1.00 94.25 135 ALA A N 1
ATOM 1053 C CA . ALA A 1 135 ? 5.276 -0.328 2.115 1.00 94.25 135 ALA A CA 1
ATOM 1054 C C . ALA A 1 135 ? 4.280 0.763 2.571 1.00 94.25 135 ALA A C 1
ATOM 1056 O O . ALA A 1 135 ? 3.109 0.687 2.186 1.00 94.25 135 ALA A O 1
ATOM 1057 N N . PRO A 1 136 ? 4.698 1.804 3.322 1.00 95.00 136 PRO A N 1
ATOM 1058 C CA . PRO A 1 136 ? 3.843 2.956 3.607 1.00 95.00 136 PRO A CA 1
ATOM 1059 C C . PRO A 1 136 ? 3.314 3.671 2.361 1.00 95.00 136 PRO A C 1
ATOM 1061 O O . PRO A 1 136 ? 2.180 4.145 2.358 1.00 95.00 136 PRO A O 1
ATOM 1064 N N . GLU A 1 137 ? 4.095 3.721 1.288 1.00 94.00 137 GLU A N 1
ATOM 1065 C CA . GLU A 1 137 ? 3.681 4.328 0.033 1.00 94.00 137 GLU A CA 1
ATOM 1066 C C . GLU A 1 137 ? 2.610 3.486 -0.676 1.00 94.00 137 GLU A C 1
ATOM 1068 O O . GLU A 1 137 ? 1.587 4.020 -1.110 1.00 94.00 137 GLU A O 1
ATOM 1073 N N . ALA A 1 138 ? 2.761 2.158 -0.700 1.00 95.12 138 ALA A N 1
ATOM 1074 C CA . ALA A 1 138 ? 1.708 1.263 -1.175 1.00 95.12 138 ALA A CA 1
ATOM 1075 C C . ALA A 1 138 ? 0.405 1.432 -0.367 1.00 95.12 138 ALA A C 1
ATOM 1077 O O . ALA A 1 138 ? -0.686 1.485 -0.943 1.00 95.12 138 ALA A O 1
ATOM 1078 N N . LEU A 1 139 ? 0.508 1.588 0.961 1.00 95.94 139 LEU A N 1
ATOM 1079 C CA . LEU A 1 139 ? -0.636 1.916 1.817 1.00 95.94 139 LEU A CA 1
ATOM 1080 C C . LEU A 1 139 ? -1.266 3.262 1.426 1.00 95.94 139 LEU A C 1
ATOM 1082 O O . LEU A 1 139 ? -2.491 3.348 1.321 1.00 95.94 139 LEU A O 1
ATOM 1086 N N . ARG A 1 140 ? -0.450 4.298 1.193 1.00 95.81 140 ARG A N 1
ATOM 1087 C CA . ARG A 1 140 ? -0.901 5.631 0.768 1.00 95.81 140 ARG A CA 1
ATOM 1088 C C . ARG A 1 140 ? -1.723 5.541 -0.516 1.00 95.81 140 ARG A C 1
ATOM 1090 O O . ARG A 1 140 ? -2.862 6.003 -0.520 1.00 95.81 140 ARG A O 1
ATOM 1097 N N . TYR A 1 141 ? -1.211 4.879 -1.554 1.00 96.12 141 TYR A N 1
ATOM 1098 C CA . TYR A 1 141 ? -1.952 4.660 -2.802 1.00 96.12 141 TYR A CA 1
ATOM 1099 C C . TYR A 1 141 ? -3.268 3.906 -2.570 1.00 96.12 141 TYR A C 1
ATOM 1101 O O . TYR A 1 141 ? -4.322 4.311 -3.070 1.00 96.12 141 TYR A O 1
ATOM 1109 N N . GLY A 1 142 ? -3.234 2.852 -1.750 1.00 94.88 142 GLY A N 1
ATOM 1110 C CA . GLY A 1 142 ? -4.419 2.081 -1.381 1.00 94.88 142 GLY A CA 1
ATOM 1111 C C . GLY A 1 142 ? -5.498 2.931 -0.704 1.00 94.88 142 GLY A C 1
ATOM 1112 O O . GLY A 1 142 ? -6.664 2.861 -1.089 1.00 94.88 142 GLY A O 1
ATOM 1113 N N . LEU A 1 143 ? -5.139 3.780 0.259 1.00 94.94 143 LEU A N 1
ATOM 1114 C CA . LEU A 1 143 ? -6.099 4.639 0.962 1.00 94.94 143 LEU A CA 1
ATOM 1115 C C . LEU A 1 143 ? -6.593 5.808 0.100 1.00 94.94 143 LEU A C 1
ATOM 1117 O O . LEU A 1 143 ? -7.784 6.128 0.136 1.00 94.94 143 LEU A O 1
ATOM 1121 N N . MET A 1 144 ? -5.717 6.398 -0.718 1.00 94.75 144 MET A N 1
ATOM 1122 C CA . MET A 1 144 ? -6.078 7.465 -1.659 1.00 94.75 144 MET A CA 1
ATOM 1123 C C . MET A 1 144 ? -7.062 6.996 -2.732 1.00 94.75 144 MET A C 1
ATOM 1125 O O . MET A 1 144 ? -7.876 7.792 -3.195 1.00 94.75 144 MET A O 1
ATOM 1129 N N . SER A 1 145 ? -7.070 5.700 -3.061 1.00 92.94 145 SER A N 1
ATOM 1130 C CA . SER A 1 145 ? -8.070 5.104 -3.958 1.00 92.94 145 SER A CA 1
ATOM 1131 C C . SER A 1 145 ? -9.498 5.074 -3.385 1.00 92.94 145 SER A C 1
ATOM 1133 O O . SER A 1 145 ? -10.436 4.723 -4.095 1.00 92.94 145 SER A O 1
ATOM 1135 N N . ARG A 1 146 ? -9.678 5.465 -2.111 1.00 87.38 146 ARG A N 1
ATOM 1136 C CA . ARG A 1 146 ? -10.968 5.542 -1.403 1.00 87.38 146 ARG A CA 1
ATOM 1137 C C . ARG A 1 146 ? -11.747 4.219 -1.470 1.00 87.38 146 ARG A C 1
ATOM 1139 O O . ARG A 1 146 ? -12.842 4.179 -2.042 1.00 87.38 146 ARG A O 1
ATOM 1146 N N . PRO A 1 147 ? -11.224 3.141 -0.854 1.00 83.38 147 PRO A N 1
ATOM 1147 C CA . PRO A 1 147 ? -11.885 1.844 -0.871 1.00 83.38 147 PRO A CA 1
ATOM 1148 C C . PRO A 1 147 ? -13.306 1.951 -0.323 1.00 83.38 147 PRO A C 1
ATOM 1150 O O . PRO A 1 147 ? -13.565 2.584 0.708 1.00 83.38 147 PRO A O 1
ATOM 1153 N N . ARG A 1 148 ? -14.246 1.325 -1.037 1.00 79.00 148 ARG A N 1
ATOM 1154 C CA . ARG A 1 148 ? -15.657 1.322 -0.645 1.00 79.00 148 ARG A CA 1
ATOM 1155 C C . ARG A 1 148 ? -15.809 0.689 0.734 1.00 79.00 148 ARG A C 1
ATOM 1157 O O . ARG A 1 148 ? -15.134 -0.281 1.076 1.00 79.00 148 ARG A O 1
ATOM 1164 N N . ARG A 1 149 ? -16.741 1.224 1.524 1.00 75.31 149 ARG A N 1
ATOM 1165 C CA . ARG A 1 149 ? -17.104 0.617 2.807 1.00 75.31 149 ARG A CA 1
ATOM 1166 C C . ARG A 1 149 ? -17.661 -0.780 2.550 1.00 75.31 149 ARG A C 1
ATOM 1168 O O . ARG A 1 149 ? -18.542 -0.943 1.708 1.00 75.31 149 ARG A O 1
ATOM 1175 N N . SER A 1 150 ? -17.174 -1.762 3.302 1.00 70.38 150 SER A N 1
ATOM 1176 C CA . SER A 1 150 ? -17.777 -3.090 3.332 1.00 70.38 150 SER A CA 1
ATOM 1177 C C . SER A 1 150 ? -19.215 -2.956 3.828 1.00 70.38 150 SER A C 1
ATOM 1179 O O . SER A 1 15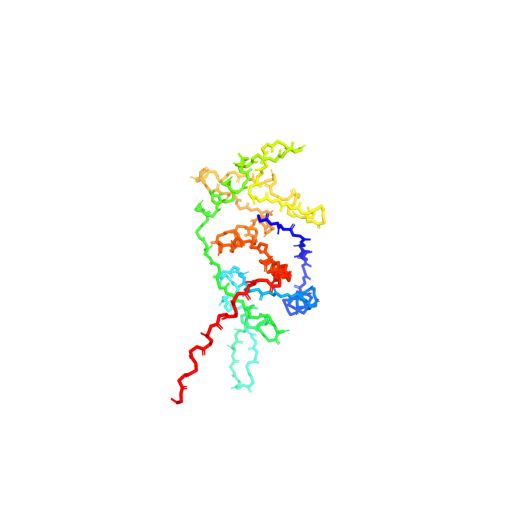0 ? -19.443 -2.515 4.956 1.00 70.38 150 SER A O 1
ATOM 1181 N N . GLN A 1 151 ? -20.181 -3.317 2.993 1.00 64.50 151 GLN A N 1
ATOM 1182 C CA . GLN A 1 151 ? -21.553 -3.507 3.441 1.00 64.50 151 GLN A CA 1
ATOM 1183 C C . GLN A 1 151 ? -21.682 -4.953 3.897 1.00 64.50 151 GLN A C 1
ATOM 1185 O O . GLN A 1 151 ? -21.254 -5.862 3.184 1.00 64.50 151 GLN A O 1
ATOM 1190 N N . GLN A 1 152 ? -22.249 -5.176 5.085 1.00 65.50 152 GLN A N 1
ATOM 1191 C CA . GLN A 1 152 ? -22.669 -6.531 5.409 1.00 65.50 152 GLN A CA 1
ATOM 1192 C C . GLN A 1 152 ? -23.719 -6.950 4.378 1.00 65.50 152 GLN A C 1
ATOM 1194 O O . GLN A 1 152 ? -24.602 -6.141 4.067 1.00 65.50 152 GLN A O 1
ATOM 1199 N N . PRO A 1 153 ? -23.622 -8.167 3.817 1.00 64.25 153 PRO A N 1
ATOM 1200 C CA . PRO A 1 153 ? -24.650 -8.652 2.918 1.00 64.25 153 PRO A CA 1
ATOM 1201 C C . PRO A 1 153 ? -25.981 -8.567 3.659 1.00 64.25 153 PRO A C 1
ATOM 1203 O O . PRO A 1 153 ? -26.109 -9.060 4.781 1.00 64.25 153 PRO A O 1
ATOM 1206 N N . ILE A 1 154 ? -26.956 -7.888 3.054 1.00 68.12 154 ILE A N 1
ATOM 1207 C CA . ILE A 1 154 ? -28.302 -7.820 3.611 1.00 68.12 154 ILE A CA 1
ATOM 1208 C C . ILE A 1 154 ? -28.843 -9.243 3.550 1.00 68.12 154 ILE A C 1
ATOM 1210 O O . ILE A 1 154 ? -29.298 -9.706 2.503 1.00 68.12 154 ILE A O 1
ATOM 1214 N N . VAL A 1 155 ? -28.765 -9.957 4.671 1.00 72.44 155 VAL A N 1
ATOM 1215 C CA . VAL A 1 155 ? -29.440 -11.237 4.825 1.00 72.44 155 VAL A CA 1
ATOM 1216 C C . VAL A 1 155 ? -30.925 -10.911 4.796 1.00 72.44 155 VAL A C 1
ATOM 1218 O O . VAL A 1 155 ? -31.478 -10.407 5.775 1.00 72.44 155 VAL A O 1
ATOM 1221 N N . LYS A 1 156 ? -31.575 -11.134 3.647 1.00 68.62 156 LYS A N 1
ATOM 1222 C CA . LYS A 1 156 ? -33.034 -11.079 3.563 1.00 68.62 156 LYS A CA 1
ATOM 1223 C C . LYS A 1 156 ? -33.550 -12.106 4.563 1.00 68.62 156 LYS A C 1
ATOM 1225 O O . LYS A 1 156 ? -33.451 -13.305 4.313 1.00 68.62 156 LYS A O 1
ATOM 1230 N N . LYS A 1 157 ? -34.060 -11.652 5.711 1.00 69.88 157 LYS A N 1
ATOM 1231 C CA . LYS A 1 157 ? -34.798 -12.541 6.609 1.00 69.88 157 LYS A CA 1
ATOM 1232 C C . LYS A 1 157 ? -35.922 -13.145 5.779 1.00 69.88 157 LYS A C 1
ATOM 1234 O O . LYS A 1 157 ? -36.676 -12.401 5.149 1.00 69.88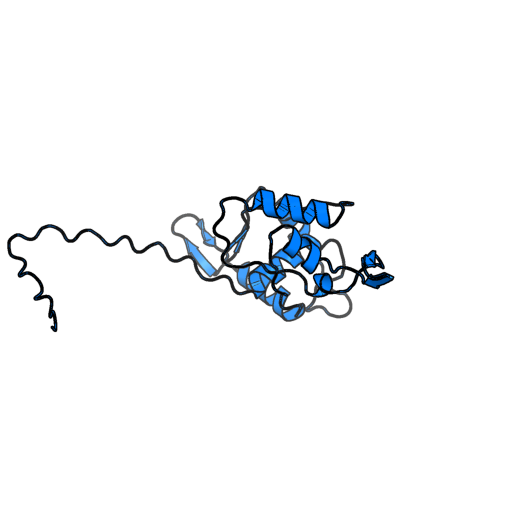 157 LYS A O 1
ATOM 1239 N N . ALA A 1 158 ? -36.008 -14.474 5.752 1.00 71.88 158 ALA A N 1
ATOM 1240 C CA . ALA A 1 158 ? -37.196 -15.129 5.235 1.00 71.88 158 ALA A CA 1
ATOM 1241 C C . ALA A 1 158 ? -38.394 -14.505 5.962 1.00 71.88 158 ALA A C 1
ATOM 1243 O O . ALA A 1 158 ? -38.372 -14.396 7.194 1.00 71.88 158 ALA A O 1
ATOM 1244 N N . ARG A 1 159 ? -39.389 -14.013 5.210 1.00 69.38 159 ARG A N 1
ATOM 1245 C CA . ARG A 1 159 ? -40.650 -13.582 5.822 1.00 69.38 159 ARG A CA 1
ATOM 1246 C C . ARG A 1 159 ? -41.141 -14.777 6.638 1.00 69.38 159 ARG A C 1
ATOM 1248 O O . ARG A 1 159 ? -41.212 -15.885 6.105 1.00 69.38 159 ARG A O 1
ATOM 1255 N N . ALA A 1 160 ? -41.400 -14.569 7.928 1.00 75.25 160 ALA A N 1
ATOM 1256 C CA . ALA A 1 160 ? -42.077 -15.583 8.721 1.00 75.25 160 ALA A CA 1
ATOM 1257 C C . ALA A 1 160 ? -43.381 -15.920 7.994 1.00 75.25 160 ALA A C 1
ATOM 1259 O O . ALA A 1 160 ? -44.064 -15.009 7.522 1.00 75.25 160 ALA A O 1
ATOM 1260 N N . TYR A 1 161 ? -43.665 -17.211 7.828 1.00 76.81 161 TYR A N 1
ATOM 1261 C CA . TYR A 1 161 ? -44.905 -17.645 7.203 1.00 76.81 161 TYR A CA 1
ATOM 1262 C C . TYR A 1 161 ? -46.068 -17.113 8.041 1.00 76.81 161 TYR A C 1
ATOM 1264 O O . TYR A 1 161 ? -46.273 -17.547 9.173 1.00 76.81 161 TYR A O 1
ATOM 1272 N N . ASP A 1 162 ? -46.775 -16.132 7.492 1.00 80.50 162 ASP A N 1
ATOM 1273 C CA . ASP A 1 162 ? -47.978 -15.574 8.080 1.00 80.50 162 ASP A CA 1
ATOM 1274 C C . ASP A 1 162 ? -49.176 -16.170 7.325 1.00 80.50 162 ASP A C 1
ATOM 1276 O O . ASP A 1 162 ? -49.394 -15.814 6.160 1.00 80.50 162 ASP A O 1
ATOM 1280 N N . PRO A 1 163 ? -49.942 -17.085 7.946 1.00 77.44 163 PRO A N 1
ATOM 1281 C CA . PRO A 1 163 ? -51.087 -17.729 7.306 1.00 77.44 163 PRO A CA 1
ATOM 1282 C C . PRO A 1 163 ? -52.228 -16.752 6.979 1.00 77.44 163 PRO A C 1
ATOM 1284 O O . PRO A 1 163 ? -53.157 -17.136 6.274 1.00 77.44 163 PRO A O 1
ATOM 1287 N N . LEU A 1 164 ? -52.171 -15.511 7.477 1.00 79.31 164 LEU A N 1
ATOM 1288 C CA . LEU A 1 164 ? -53.123 -14.440 7.181 1.00 79.31 164 LEU A CA 1
ATOM 1289 C C . LEU A 1 164 ? -52.557 -13.395 6.208 1.00 79.31 164 LEU A C 1
ATOM 1291 O O . LEU A 1 164 ? -53.252 -12.433 5.873 1.00 79.31 164 LEU A O 1
ATOM 1295 N N . SER A 1 165 ? -51.317 -13.563 5.737 1.00 77.06 165 SER A N 1
ATOM 1296 C CA . SER A 1 165 ? -50.739 -12.639 4.766 1.00 77.06 165 SER A CA 1
ATOM 1297 C C . SER A 1 165 ? -51.457 -12.748 3.422 1.00 77.06 165 SER A C 1
ATOM 1299 O O . SER A 1 165 ? -51.554 -13.814 2.812 1.00 77.06 165 SER A O 1
ATOM 1301 N N . VAL A 1 166 ? -51.982 -11.618 2.948 1.00 73.12 166 VAL A N 1
ATOM 1302 C CA . VAL A 1 166 ? -52.596 -11.535 1.623 1.00 73.12 166 VAL A CA 1
ATOM 1303 C C . VAL A 1 166 ? -51.463 -11.554 0.591 1.00 73.12 166 VAL A C 1
ATOM 1305 O O . VAL A 1 166 ? -50.566 -10.711 0.686 1.00 73.12 166 VAL A O 1
ATOM 1308 N N . PRO A 1 167 ? -51.452 -12.482 -0.382 1.00 68.00 167 PRO A N 1
ATOM 1309 C CA . PRO A 1 167 ? -50.413 -12.501 -1.401 1.00 68.00 167 PRO A CA 1
ATOM 1310 C C . PRO A 1 167 ? -50.425 -11.181 -2.181 1.00 68.00 167 PRO A C 1
ATOM 1312 O O . PRO A 1 167 ? -51.474 -10.737 -2.655 1.00 68.00 167 PRO A O 1
ATOM 1315 N N . GLU A 1 168 ? -49.255 -10.545 -2.308 1.00 64.06 168 GLU A N 1
ATOM 1316 C CA . GLU A 1 168 ? -49.079 -9.371 -3.167 1.00 64.06 168 GLU A CA 1
ATOM 1317 C C . GLU A 1 168 ? -49.517 -9.750 -4.584 1.00 64.06 168 GLU A C 1
ATOM 1319 O O . GLU A 1 168 ? -48.969 -10.673 -5.192 1.00 64.06 168 GLU A O 1
ATOM 1324 N N . ARG A 1 169 ? -50.539 -9.058 -5.105 1.00 60.84 169 ARG A N 1
ATOM 1325 C CA . ARG A 1 169 ? -50.960 -9.218 -6.497 1.00 60.84 169 ARG A CA 1
ATOM 1326 C C . ARG A 1 169 ? -49.777 -8.847 -7.377 1.00 60.84 169 ARG A C 1
ATOM 1328 O O . ARG A 1 169 ? -49.454 -7.672 -7.524 1.00 60.84 169 ARG A O 1
ATOM 1335 N N . VAL A 1 170 ? -49.148 -9.856 -7.966 1.00 59.69 170 VAL A N 1
ATOM 1336 C CA . VAL A 1 170 ? -48.162 -9.662 -9.020 1.00 59.69 170 VAL A CA 1
ATOM 1337 C C . VAL A 1 170 ? -48.919 -9.014 -10.176 1.00 59.69 170 VAL A C 1
ATOM 1339 O O . VAL A 1 170 ? -49.743 -9.663 -10.819 1.00 59.69 170 VAL A O 1
ATOM 1342 N N . SER A 1 171 ? -48.718 -7.716 -10.400 1.00 56.66 171 SER A N 1
ATOM 1343 C CA . SER A 1 171 ? -49.239 -7.033 -11.582 1.00 56.66 171 SER A CA 1
ATOM 1344 C C . SER A 1 171 ? -48.442 -7.513 -12.793 1.00 56.66 171 SER A C 1
ATOM 1346 O O . SER A 1 171 ? -47.484 -6.870 -13.219 1.00 56.66 171 SER A O 1
ATOM 1348 N N . GLY A 1 172 ? -48.797 -8.697 -13.285 1.00 50.28 172 GLY A N 1
ATOM 1349 C CA . GLY A 1 172 ? -48.396 -9.183 -14.593 1.00 50.28 172 GLY A CA 1
ATOM 1350 C C . GLY A 1 172 ? -49.153 -8.391 -15.649 1.00 50.28 172 GLY A C 1
ATOM 1351 O O . GLY A 1 172 ? -50.373 -8.508 -15.749 1.00 50.28 172 GLY A O 1
ATOM 1352 N N . TRP A 1 173 ? -48.431 -7.568 -16.401 1.00 50.66 173 TRP A N 1
ATOM 1353 C CA . TRP A 1 173 ? -48.918 -7.068 -17.678 1.00 50.66 173 TRP A CA 1
ATOM 1354 C C . TRP A 1 173 ? -48.522 -8.075 -18.759 1.00 50.66 173 TRP A C 1
ATOM 1356 O O . TRP A 1 173 ? -47.365 -8.499 -18.815 1.00 50.66 173 TRP A O 1
ATOM 1366 N N . LEU A 1 174 ? -49.540 -8.486 -19.520 1.00 41.47 174 LEU A N 1
ATOM 1367 C CA . LEU A 1 174 ? -49.453 -9.086 -20.853 1.00 41.47 174 LEU A CA 1
ATOM 1368 C C . LEU A 1 174 ? -48.561 -8.258 -21.785 1.00 41.47 174 LEU A C 1
ATOM 1370 O O . LEU A 1 174 ? -48.572 -7.013 -21.640 1.00 41.47 174 LEU A O 1
#

Solvent-accessible surface area (backbone atoms only — not comparable to full-atom values): 10901 Å² total; per-residue (Å²): 89,74,49,79,73,69,88,86,85,74,100,66,58,68,62,58,54,28,45,52,51,44,60,73,48,60,94,58,91,76,91,76,51,73,39,66,57,71,34,69,46,67,56,66,76,38,82,36,97,85,82,45,73,51,34,63,25,57,47,55,47,23,36,76,54,71,42,69,72,36,73,34,78,78,56,58,48,66,26,51,52,49,49,51,61,28,58,39,65,75,45,79,41,100,87,70,46,62,36,42,52,44,49,71,40,86,79,30,51,64,37,66,62,29,52,80,67,68,44,63,21,92,89,42,73,77,35,69,42,90,71,82,43,68,52,43,48,54,50,28,36,53,57,67,68,58,72,78,80,86,70,78,79,82,75,76,72,75,76,73,88,53,96,81,63,76,79,79,79,76,84,77,78,132

Secondary structure (DSSP, 8-state):
-EE------SS--HHHHHHHHHHHTTT------EE-GGGGSB-S--B-TTSSB---BHHHHHHHTT---EEPP--HHHHHHHHHHHHSEEEEETTTEEEES-EE-TT-HHHHHHGGG--B-SS-TTSBPSSS-HHHHHHHHHHHT-PPPPPPP---PPPP--TTPPPP------